Protein AF-A0A7S0BJG3-F1 (afdb_monomer_lite)

Sequence (148 aa):
MFFCDRRPMEFSPECRAMAFASSLQCLQRGEPKGISVEPTLPSAVKMSTKGFGTPRQLFKYTGELSPGVVSPERSVPSHVMRPSYADDGIPKEKQPQKPWQIEIKSEEDIEAMRISGRLAREVLDIAGRTAEAGASTDDIDAVVHDET

Radius of gyration: 23.9 Å; chains: 1; bounding box: 55×53×52 Å

InterPro domains:
  IPR036005 Creatinase/aminopeptidase-like [G3DSA:3.90.230.10] (59-148)
  IPR036005 Creatinase/aminopeptidase-like [SSF55920] (57-147)

Secondary structure (DSSP, 8-state):
------PPP---TTGGGS--------------------------------STTS--TT---SSS----PPPPPPPPPTTSPPPTTTTTS---S-----TT-PPPPPHHHHHHHHHHHHHHHHHHHHHHHH--TT--HHHHHHHHHHT-

pLDDT: mean 70.33, std 25.07, range [29.31, 97.06]

Structure (mmCIF, N/CA/C/O backbone):
data_AF-A0A7S0BJG3-F1
#
_entry.id   AF-A0A7S0BJG3-F1
#
loop_
_atom_site.group_PDB
_atom_site.id
_atom_site.type_symbol
_atom_site.label_atom_id
_atom_site.label_alt_id
_atom_site.label_comp_id
_atom_site.label_asym_id
_atom_site.label_entity_id
_atom_site.label_seq_id
_atom_site.pdbx_PDB_ins_code
_atom_site.Cartn_x
_atom_site.Cartn_y
_atom_site.Cartn_z
_atom_site.occupancy
_atom_site.B_iso_or_equiv
_atom_site.auth_seq_id
_atom_site.auth_comp_id
_atom_site.auth_asym_id
_atom_site.auth_atom_id
_atom_site.pdbx_PDB_model_num
ATOM 1 N N . MET A 1 1 ? 15.688 -8.949 25.274 1.00 34.81 1 MET A N 1
ATOM 2 C CA . MET A 1 1 ? 15.834 -10.399 25.040 1.00 34.81 1 MET A CA 1
ATOM 3 C C . MET A 1 1 ? 14.844 -10.748 23.943 1.00 34.81 1 MET A C 1
ATOM 5 O O . MET A 1 1 ? 13.646 -10.699 24.179 1.00 34.81 1 MET A O 1
ATOM 9 N N . PHE A 1 2 ? 15.344 -10.894 22.717 1.00 34.00 2 PHE A N 1
ATOM 10 C CA . PHE A 1 2 ? 14.560 -11.296 21.552 1.00 34.00 2 PHE A CA 1
ATOM 11 C C . PHE A 1 2 ? 14.010 -12.701 21.802 1.00 34.00 2 PHE A C 1
ATOM 13 O O . PHE A 1 2 ? 14.799 -13.601 22.079 1.00 34.00 2 PHE A O 1
ATOM 20 N N . PHE A 1 3 ? 12.699 -12.901 21.687 1.00 35.50 3 PHE A N 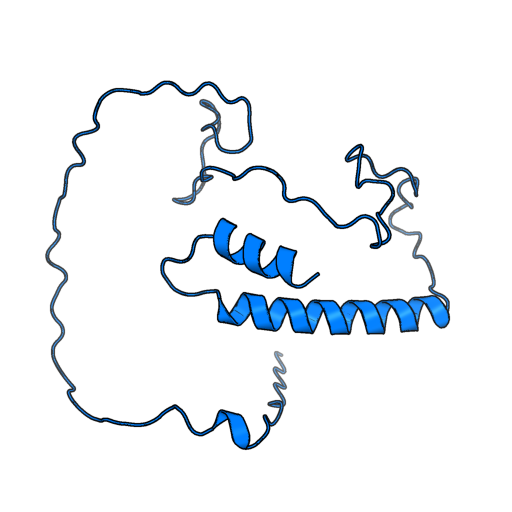1
ATOM 21 C CA . PHE A 1 3 ? 12.146 -14.241 21.520 1.00 35.50 3 PHE A CA 1
ATOM 22 C C . PHE A 1 3 ? 11.398 -14.280 20.193 1.00 35.50 3 PHE A C 1
ATOM 24 O O . PHE A 1 3 ? 10.275 -13.804 20.051 1.00 35.50 3 PHE A O 1
ATOM 31 N N . CYS A 1 4 ? 12.132 -14.751 19.190 1.00 35.56 4 CYS A N 1
ATOM 32 C CA . CYS A 1 4 ? 11.682 -15.007 17.839 1.00 35.56 4 CYS A CA 1
ATOM 33 C C . CYS A 1 4 ? 11.093 -16.421 17.834 1.00 35.56 4 CYS A C 1
ATOM 35 O O . CYS A 1 4 ? 11.812 -17.374 17.553 1.00 35.56 4 CYS A O 1
ATOM 37 N N . ASP A 1 5 ? 9.818 -16.572 18.192 1.00 33.50 5 ASP A N 1
ATOM 38 C CA . ASP A 1 5 ? 9.128 -17.862 18.083 1.00 33.50 5 ASP A CA 1
ATOM 39 C C . ASP A 1 5 ? 8.365 -17.919 16.752 1.00 33.50 5 ASP A C 1
ATOM 41 O O . ASP A 1 5 ? 7.144 -17.768 16.660 1.00 33.50 5 ASP A O 1
ATOM 45 N N . ARG A 1 6 ? 9.137 -18.088 15.670 1.00 41.53 6 ARG A N 1
ATOM 46 C CA . ARG A 1 6 ? 8.631 -18.531 14.365 1.00 41.53 6 ARG A CA 1
ATOM 47 C C . ARG A 1 6 ? 8.162 -19.978 14.525 1.00 41.53 6 ARG A C 1
ATOM 49 O O . ARG A 1 6 ? 8.947 -20.904 14.342 1.00 41.53 6 ARG A O 1
ATOM 56 N N . ARG A 1 7 ? 6.877 -20.188 14.817 1.00 37.41 7 ARG A N 1
ATOM 57 C CA . ARG A 1 7 ? 6.241 -21.474 14.505 1.00 37.41 7 ARG A CA 1
ATOM 58 C C . ARG A 1 7 ? 6.042 -21.550 12.985 1.00 37.41 7 ARG A C 1
ATOM 60 O O . ARG A 1 7 ? 5.350 -20.686 12.444 1.00 37.41 7 ARG A O 1
ATOM 67 N N . PRO A 1 8 ? 6.672 -22.504 12.280 1.00 42.50 8 PRO A N 1
ATOM 68 C CA . PRO A 1 8 ? 6.468 -22.666 10.848 1.00 42.50 8 PRO A CA 1
ATOM 69 C C . PRO A 1 8 ? 5.039 -23.165 10.594 1.00 42.50 8 PRO A C 1
ATOM 71 O O . PRO A 1 8 ? 4.609 -24.147 11.193 1.00 42.50 8 PRO A O 1
ATOM 74 N N . MET A 1 9 ? 4.302 -22.469 9.725 1.00 35.72 9 MET A N 1
ATOM 75 C CA . MET A 1 9 ? 3.055 -22.981 9.155 1.00 35.72 9 MET A CA 1
ATOM 76 C C . MET A 1 9 ? 3.397 -24.177 8.264 1.00 35.72 9 MET A C 1
ATOM 78 O O . MET A 1 9 ? 4.161 -24.041 7.308 1.00 35.72 9 MET A O 1
ATOM 82 N N . GLU A 1 10 ? 2.865 -25.347 8.606 1.00 37.38 10 GLU A N 1
ATOM 83 C CA . GLU A 1 10 ? 2.967 -26.540 7.774 1.00 37.38 10 GLU A CA 1
ATOM 84 C C . GLU A 1 10 ? 2.110 -26.359 6.516 1.00 37.38 10 GLU A C 1
ATOM 86 O O . GLU A 1 10 ? 0.890 -26.224 6.586 1.00 37.38 10 GLU A O 1
ATOM 91 N N . PHE A 1 11 ? 2.769 -26.324 5.359 1.00 38.81 11 PHE A N 1
ATOM 92 C CA . PHE A 1 11 ? 2.131 -26.285 4.047 1.00 38.81 11 PHE A CA 1
ATOM 93 C C . PHE A 1 11 ? 1.762 -27.705 3.591 1.00 38.81 11 PHE A C 1
ATOM 95 O O . PHE A 1 11 ? 2.511 -28.658 3.822 1.00 38.81 11 PHE A O 1
ATOM 102 N N . SER A 1 12 ? 0.600 -27.825 2.942 1.00 39.16 12 SER A N 1
ATOM 103 C CA . SER A 1 12 ? 0.017 -29.076 2.449 1.00 39.16 12 SER A CA 1
ATOM 104 C C . SER A 1 12 ? 0.937 -29.817 1.456 1.00 39.16 12 SER A C 1
ATOM 106 O O . SER A 1 12 ? 1.766 -29.203 0.776 1.00 39.16 12 SER A O 1
ATOM 108 N N . PRO A 1 13 ? 0.810 -31.154 1.348 1.00 46.56 13 PRO A N 1
ATOM 109 C CA . PRO A 1 13 ? 1.773 -32.010 0.648 1.00 46.56 13 PRO A CA 1
ATOM 110 C C . PRO A 1 13 ? 1.797 -31.870 -0.886 1.00 46.56 13 PRO A C 1
ATOM 112 O O . PRO A 1 13 ? 2.640 -32.494 -1.526 1.00 46.56 13 PRO A O 1
ATOM 115 N N . GLU A 1 14 ? 0.942 -31.040 -1.486 1.00 43.47 14 GLU A N 1
ATOM 116 C CA . GLU A 1 14 ? 0.836 -30.904 -2.947 1.00 43.47 14 GLU A CA 1
ATOM 117 C C . GLU A 1 14 ? 1.841 -29.895 -3.540 1.00 43.47 14 GLU A C 1
ATOM 119 O O . GLU A 1 14 ? 2.306 -30.078 -4.663 1.00 43.47 14 GLU A O 1
ATOM 124 N N . CYS A 1 15 ? 2.303 -28.896 -2.773 1.00 38.94 15 CYS A N 1
ATOM 125 C CA . CYS A 1 15 ? 3.305 -27.923 -3.249 1.00 38.94 15 CYS A CA 1
ATOM 126 C C . CYS A 1 15 ? 4.752 -28.451 -3.240 1.00 38.94 15 CYS A C 1
ATOM 128 O O . CYS A 1 15 ? 5.669 -27.772 -3.701 1.00 38.94 15 CYS A O 1
ATOM 130 N N . ARG A 1 16 ? 4.989 -29.660 -2.717 1.00 43.53 16 ARG A N 1
ATOM 131 C CA . ARG A 1 16 ? 6.336 -30.217 -2.497 1.00 43.53 16 ARG A CA 1
ATOM 132 C C . ARG A 1 16 ? 6.940 -30.909 -3.728 1.00 43.53 16 ARG A C 1
ATOM 134 O O . ARG A 1 16 ? 8.061 -31.399 -3.644 1.00 43.53 16 ARG A O 1
ATOM 141 N N . ALA A 1 17 ? 6.222 -3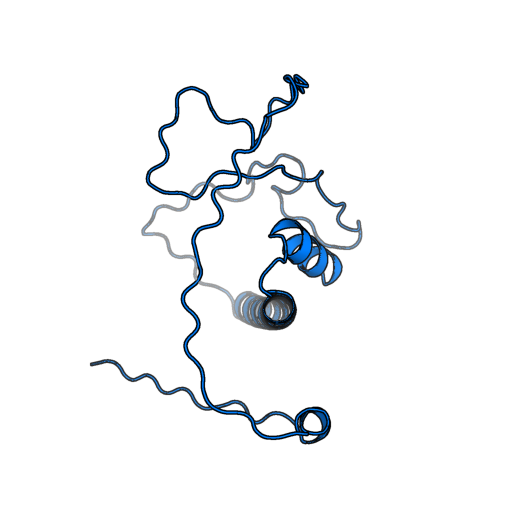0.960 -4.853 1.00 36.06 17 ALA A N 1
ATOM 142 C CA . ALA A 1 17 ? 6.559 -31.825 -5.986 1.00 36.06 17 ALA A CA 1
ATOM 143 C C . ALA A 1 17 ? 7.334 -31.165 -7.148 1.00 36.06 17 ALA A C 1
ATOM 145 O O . ALA A 1 17 ? 7.723 -31.881 -8.063 1.00 36.06 17 ALA A O 1
ATOM 146 N N . MET A 1 18 ? 7.607 -29.852 -7.143 1.00 37.75 18 MET A N 1
ATOM 147 C CA . MET A 1 18 ? 8.255 -29.183 -8.297 1.00 37.75 18 MET A CA 1
ATOM 148 C C . MET A 1 18 ? 9.626 -28.563 -8.008 1.00 37.75 18 MET A C 1
ATOM 150 O O . MET A 1 18 ? 10.133 -27.773 -8.798 1.00 37.75 18 MET A O 1
ATOM 154 N N . ALA A 1 19 ? 10.276 -28.954 -6.914 1.00 43.38 19 ALA A N 1
ATOM 155 C CA . ALA A 1 19 ? 11.658 -28.575 -6.655 1.00 43.38 19 ALA A CA 1
ATOM 156 C C . ALA A 1 19 ? 12.460 -29.817 -6.274 1.00 43.38 19 ALA A C 1
ATOM 158 O O . ALA A 1 19 ? 12.411 -30.219 -5.118 1.00 43.38 19 ALA A O 1
ATOM 159 N N . PHE A 1 20 ? 13.145 -30.434 -7.247 1.00 36.44 20 PHE A N 1
ATOM 160 C CA . PHE A 1 20 ? 14.512 -30.978 -7.134 1.00 36.44 20 PHE A CA 1
ATOM 161 C C . PHE A 1 20 ? 14.885 -31.853 -8.348 1.00 36.44 20 PHE A C 1
ATOM 163 O O . PHE A 1 20 ? 14.490 -33.010 -8.437 1.00 36.44 20 PHE A O 1
ATOM 170 N N . ALA A 1 21 ? 15.717 -31.312 -9.238 1.00 35.16 21 ALA A N 1
ATOM 171 C CA . ALA A 1 21 ? 16.772 -32.000 -9.997 1.00 35.16 21 ALA A CA 1
ATOM 172 C C . ALA A 1 21 ? 17.529 -30.900 -10.769 1.00 35.16 21 ALA A C 1
ATOM 174 O O . ALA A 1 21 ? 16.890 -30.045 -11.363 1.00 35.16 21 ALA A O 1
ATOM 175 N N . SER A 1 22 ? 18.852 -30.780 -10.806 1.00 38.59 22 SER A N 1
ATOM 176 C CA . SER A 1 22 ? 19.955 -31.644 -10.396 1.00 38.59 22 SER A CA 1
ATOM 177 C C . SER A 1 22 ? 21.166 -30.724 -10.142 1.00 38.59 22 SER A C 1
ATOM 179 O O . SER A 1 22 ? 21.491 -29.887 -10.974 1.00 38.59 22 SER A O 1
ATOM 181 N N . SER A 1 23 ? 21.758 -30.752 -8.951 1.00 40.19 23 SER A N 1
ATOM 182 C CA . SER A 1 23 ? 23.058 -31.399 -8.724 1.00 40.19 23 SER A CA 1
ATOM 183 C C . SER A 1 23 ? 24.244 -30.814 -9.514 1.00 40.19 23 SER A C 1
ATOM 185 O O . SER A 1 23 ? 24.438 -31.128 -10.681 1.00 40.19 23 SER A O 1
ATOM 187 N N . LEU A 1 24 ? 25.118 -30.151 -8.747 1.00 41.59 24 LEU A N 1
ATOM 188 C CA . LEU A 1 24 ? 26.581 -30.155 -8.870 1.00 41.59 24 LEU A CA 1
ATOM 189 C C . LEU A 1 24 ? 27.205 -29.409 -10.061 1.00 41.59 24 LEU A C 1
ATOM 191 O O . LEU A 1 24 ? 27.496 -30.000 -11.089 1.00 41.59 24 LEU A O 1
ATOM 195 N N . GLN A 1 25 ? 27.648 -28.175 -9.802 1.00 42.53 25 GLN A N 1
ATOM 196 C CA . GLN A 1 25 ? 29.080 -27.875 -9.916 1.00 42.53 25 GLN A CA 1
ATOM 197 C C . GLN A 1 25 ? 29.454 -26.722 -8.967 1.00 42.53 25 GLN A C 1
ATOM 199 O O . GLN A 1 25 ? 29.083 -25.567 -9.155 1.00 42.53 25 GLN A O 1
ATOM 204 N N . CYS A 1 26 ? 30.188 -27.066 -7.910 1.00 33.97 26 CYS A N 1
ATOM 205 C CA . CYS A 1 26 ? 30.970 -26.131 -7.108 1.00 33.97 26 CYS A CA 1
ATOM 206 C C . CYS A 1 26 ? 32.136 -25.544 -7.928 1.00 33.97 26 CYS A C 1
ATOM 208 O O . CYS A 1 26 ? 32.666 -26.215 -8.809 1.00 33.97 26 CYS A O 1
ATOM 210 N N . LEU A 1 27 ? 32.616 -24.375 -7.480 1.00 41.56 27 LEU A N 1
ATOM 211 C CA . LEU A 1 27 ? 33.897 -23.720 -7.798 1.00 41.56 27 LEU A CA 1
ATOM 212 C C . LEU A 1 27 ? 34.026 -23.031 -9.171 1.00 41.56 27 LEU A C 1
ATOM 214 O O . LEU A 1 27 ? 34.416 -23.646 -10.153 1.00 41.56 27 LEU A O 1
ATOM 218 N N . GLN A 1 28 ? 33.906 -21.699 -9.171 1.00 38.72 28 GLN A N 1
ATOM 219 C CA . GLN A 1 28 ? 35.042 -20.780 -9.366 1.00 38.72 28 GLN A CA 1
ATOM 220 C C . GLN A 1 28 ? 34.582 -19.331 -9.145 1.00 38.72 28 GLN A C 1
ATOM 222 O O . GLN A 1 28 ? 33.645 -18.849 -9.774 1.00 38.72 28 GLN A O 1
ATOM 227 N N . ARG A 1 29 ? 35.247 -18.632 -8.215 1.00 42.72 29 ARG A N 1
ATOM 228 C CA . ARG A 1 29 ? 35.134 -17.179 -8.055 1.00 42.72 29 ARG A CA 1
ATOM 229 C C . ARG A 1 29 ? 35.736 -16.535 -9.304 1.00 42.72 29 ARG A C 1
ATOM 231 O O . ARG A 1 29 ? 36.955 -16.514 -9.443 1.00 42.72 29 ARG A O 1
ATOM 238 N N . GLY A 1 30 ? 34.889 -16.055 -10.206 1.00 30.23 30 GLY A N 1
ATOM 239 C CA . GLY A 1 30 ? 35.278 -15.132 -11.265 1.00 30.23 30 GLY A CA 1
ATOM 240 C C . GLY A 1 30 ? 35.005 -13.709 -10.797 1.00 30.23 30 GLY A C 1
ATOM 241 O O . GLY A 1 30 ? 33.867 -13.377 -10.479 1.00 30.23 30 GLY A O 1
ATOM 242 N N . GLU A 1 31 ? 36.047 -12.888 -10.708 1.00 38.16 31 GLU A N 1
ATOM 243 C CA . GLU A 1 31 ? 35.920 -11.446 -10.491 1.00 38.16 31 GLU A CA 1
ATOM 244 C C . GLU A 1 31 ? 35.026 -10.826 -11.579 1.00 38.16 31 GLU A C 1
ATOM 246 O O . GLU A 1 31 ? 35.256 -11.095 -12.766 1.00 38.16 31 GLU A O 1
ATOM 251 N N . PRO A 1 32 ? 34.047 -9.964 -11.247 1.00 41.16 32 PRO A N 1
ATOM 252 C CA . PRO A 1 32 ? 33.413 -9.150 -12.266 1.00 41.16 32 PRO A CA 1
ATOM 253 C C . PRO A 1 32 ? 34.422 -8.088 -12.711 1.00 41.16 32 PRO A C 1
ATOM 255 O O . PRO A 1 32 ? 34.616 -7.063 -12.057 1.00 41.16 32 PRO A O 1
ATOM 258 N N . LYS A 1 33 ? 35.096 -8.350 -13.837 1.00 34.53 33 LYS A N 1
ATOM 259 C CA . LYS A 1 33 ? 35.823 -7.323 -14.584 1.00 34.53 33 LYS A CA 1
ATOM 260 C C . LYS A 1 33 ? 34.846 -6.190 -14.874 1.00 34.53 33 LYS A C 1
ATOM 262 O O . LYS A 1 33 ? 33.827 -6.406 -15.527 1.00 34.53 33 LYS A O 1
ATOM 267 N N . GLY A 1 34 ? 35.167 -5.006 -14.359 1.00 36.66 34 GLY A N 1
ATOM 268 C CA . GLY A 1 34 ? 34.429 -3.784 -14.624 1.00 36.66 34 GLY A CA 1
ATOM 269 C C . GLY A 1 34 ? 34.308 -3.568 -16.125 1.00 36.66 34 GLY A C 1
ATOM 270 O O . GLY A 1 34 ? 35.305 -3.392 -16.822 1.00 36.66 34 GLY A O 1
ATOM 271 N N . ILE A 1 35 ? 33.074 -3.601 -16.614 1.00 34.09 35 ILE A N 1
ATOM 272 C CA . ILE A 1 35 ? 32.737 -3.098 -17.935 1.00 34.09 35 ILE A CA 1
ATOM 273 C C . ILE A 1 35 ? 32.253 -1.674 -17.694 1.00 34.09 35 ILE A C 1
ATOM 275 O O . ILE A 1 35 ? 31.123 -1.442 -17.271 1.00 34.09 35 ILE A O 1
ATOM 279 N N . SER A 1 36 ? 33.145 -0.716 -17.920 1.00 34.06 36 SER A N 1
ATOM 280 C CA . SER A 1 36 ? 32.785 0.683 -18.101 1.00 34.06 36 SER A CA 1
ATOM 281 C C . SER A 1 36 ? 31.994 0.802 -19.402 1.00 34.06 36 SER A C 1
ATOM 283 O O . SER A 1 36 ? 32.576 0.938 -20.478 1.00 34.06 36 SER A O 1
ATOM 285 N N . VAL A 1 37 ? 30.669 0.699 -19.317 1.00 40.59 37 VAL A N 1
ATOM 286 C CA . VAL A 1 37 ? 29.787 1.157 -20.392 1.00 40.59 37 VAL A CA 1
ATOM 287 C C . VAL A 1 37 ? 29.476 2.615 -20.090 1.00 40.59 37 VAL A C 1
ATOM 289 O O . VAL A 1 37 ? 28.701 2.907 -19.184 1.00 40.59 37 VAL A O 1
ATOM 292 N N . GLU A 1 38 ? 30.113 3.540 -20.807 1.00 38.19 38 GLU A N 1
ATOM 293 C CA . GLU A 1 38 ? 29.608 4.909 -20.857 1.00 38.19 38 GLU A CA 1
ATOM 294 C C . GLU A 1 38 ? 28.287 4.900 -21.641 1.00 38.19 38 GLU A C 1
ATOM 296 O O . GLU A 1 38 ? 28.285 4.517 -22.817 1.00 38.19 38 GLU A O 1
ATOM 301 N N . PRO A 1 39 ? 27.152 5.306 -21.045 1.00 43.06 39 PRO A N 1
ATOM 302 C CA . PRO A 1 39 ? 25.945 5.523 -21.811 1.00 43.06 39 PRO A CA 1
ATOM 303 C C . PRO A 1 39 ? 26.104 6.854 -22.544 1.00 43.06 39 PRO A C 1
ATOM 305 O O . PRO A 1 39 ? 25.979 7.932 -21.963 1.00 43.06 39 PRO A O 1
ATOM 308 N N . THR A 1 40 ? 26.377 6.782 -23.844 1.00 36.09 40 THR A N 1
ATOM 309 C CA . THR A 1 40 ? 26.152 7.911 -24.745 1.00 36.09 40 THR A CA 1
ATOM 310 C C . THR A 1 40 ? 24.656 8.216 -24.727 1.00 36.09 40 THR A C 1
ATOM 312 O O . THR A 1 40 ? 23.843 7.460 -25.248 1.00 36.09 40 THR A O 1
ATOM 315 N N . LEU A 1 41 ? 24.278 9.299 -24.047 1.00 41.72 41 LEU A N 1
ATOM 316 C CA . LEU A 1 41 ? 22.897 9.766 -23.963 1.00 41.72 41 LEU A CA 1
ATOM 317 C C . LEU A 1 41 ? 22.472 10.347 -25.324 1.00 41.72 41 LEU A C 1
ATOM 319 O O . LEU A 1 41 ? 23.022 11.377 -25.725 1.00 41.72 41 LEU A O 1
ATOM 323 N N . PRO A 1 42 ? 21.490 9.770 -26.043 1.00 38.31 42 PRO A N 1
ATOM 324 C CA . PRO A 1 42 ? 20.834 10.493 -27.119 1.00 38.31 42 PRO A CA 1
ATOM 325 C C . PRO A 1 42 ? 19.981 11.634 -26.542 1.00 38.31 42 PRO A C 1
ATOM 327 O O . PRO A 1 42 ? 19.298 11.493 -25.526 1.00 38.31 42 PRO A O 1
ATOM 330 N N . SER A 1 43 ? 20.062 12.782 -27.215 1.00 35.06 43 SER A N 1
ATOM 331 C CA . SER A 1 43 ? 19.415 14.056 -26.901 1.00 35.06 43 SER A CA 1
ATOM 332 C C . SER A 1 43 ? 17.982 13.953 -26.374 1.00 35.06 43 SER A C 1
ATOM 334 O O . SER A 1 43 ? 17.067 13.523 -27.068 1.00 35.06 43 SER A O 1
ATOM 336 N N . ALA A 1 44 ? 17.818 14.482 -25.161 1.00 42.62 44 ALA A N 1
ATOM 337 C CA . ALA A 1 44 ? 16.668 15.202 -24.617 1.00 42.62 44 ALA A CA 1
ATOM 338 C C . ALA A 1 44 ? 15.353 15.152 -25.425 1.00 42.62 44 ALA A C 1
ATOM 340 O O . ALA A 1 44 ? 14.984 16.115 -26.103 1.00 42.62 44 ALA A O 1
ATOM 341 N N . VAL A 1 45 ? 14.565 14.096 -25.226 1.00 33.50 45 VAL A N 1
ATOM 342 C CA . VAL A 1 45 ? 13.115 14.160 -25.443 1.00 33.50 45 VAL A CA 1
ATOM 343 C C . VAL A 1 45 ? 12.496 14.800 -24.197 1.00 33.50 45 VAL A C 1
ATOM 345 O O . VAL A 1 45 ? 12.380 14.181 -23.142 1.00 33.50 45 VAL A O 1
ATOM 348 N N . LYS A 1 46 ? 12.153 16.090 -24.288 1.00 29.31 46 LYS A N 1
ATOM 349 C CA . LYS A 1 46 ? 11.499 16.845 -23.208 1.00 29.31 46 LYS A CA 1
ATOM 350 C C . LYS A 1 46 ? 10.026 16.447 -23.110 1.00 29.31 46 LYS A C 1
ATOM 352 O O . LYS A 1 46 ? 9.193 17.040 -23.788 1.00 29.31 46 LYS A O 1
ATOM 357 N N . MET A 1 47 ? 9.693 15.493 -22.245 1.00 34.12 47 MET A N 1
ATOM 358 C CA . MET A 1 47 ? 8.308 15.279 -21.817 1.00 34.12 47 MET A CA 1
ATOM 359 C C . MET A 1 47 ? 8.024 16.150 -20.592 1.00 34.12 47 MET A C 1
ATOM 361 O O . MET A 1 47 ? 8.634 16.000 -19.535 1.00 34.12 47 MET A O 1
ATOM 365 N N . SER A 1 48 ? 7.138 17.131 -20.766 1.00 36.72 48 SER A N 1
ATOM 366 C CA . SER A 1 48 ? 6.648 17.987 -19.689 1.00 36.72 48 SER A CA 1
ATOM 367 C C . SER A 1 48 ? 5.419 17.331 -19.067 1.00 36.72 48 SER A C 1
ATOM 369 O O . SER A 1 48 ? 4.297 17.547 -19.509 1.00 36.72 48 SER A O 1
ATOM 371 N N . THR A 1 49 ? 5.633 16.514 -18.043 1.00 36.50 49 THR A N 1
ATOM 372 C CA . THR A 1 49 ? 4.566 15.975 -17.194 1.00 36.50 49 THR A CA 1
ATOM 373 C C . THR A 1 49 ? 4.801 16.491 -15.782 1.00 36.50 49 THR A C 1
ATOM 375 O O . THR A 1 49 ? 5.748 16.091 -15.113 1.00 36.50 49 THR A O 1
ATOM 378 N N . LYS A 1 50 ? 3.976 17.439 -15.322 1.00 41.25 50 LYS A N 1
ATOM 379 C CA . LYS A 1 50 ? 3.958 17.860 -13.913 1.00 41.25 50 LYS A CA 1
ATOM 380 C C . LYS A 1 50 ? 3.364 16.710 -13.093 1.00 41.25 50 LYS A C 1
ATOM 382 O O . LYS A 1 50 ? 2.154 16.650 -12.925 1.00 41.25 50 LYS A O 1
ATOM 387 N N . GLY A 1 51 ? 4.206 15.795 -12.626 1.00 47.62 51 GLY A N 1
ATOM 388 C CA . GLY A 1 51 ? 3.796 14.629 -11.845 1.00 47.62 51 GLY A CA 1
ATOM 389 C C . GLY A 1 51 ? 4.920 14.112 -10.947 1.00 47.62 51 GLY A C 1
ATOM 390 O O . GLY A 1 51 ? 6.089 14.477 -11.118 1.00 47.62 51 GLY A O 1
ATOM 391 N N . PHE A 1 52 ? 4.557 13.284 -9.964 1.00 43.31 52 PHE A N 1
ATOM 392 C CA . PHE A 1 52 ? 5.510 12.477 -9.196 1.00 43.31 52 PHE A CA 1
ATOM 393 C C . PHE A 1 52 ? 6.397 11.690 -10.180 1.00 43.31 52 PHE A C 1
ATOM 395 O O . PHE A 1 52 ? 5.877 11.036 -11.075 1.00 43.31 52 PHE A O 1
ATOM 402 N N . GLY A 1 53 ? 7.724 11.822 -10.070 1.00 52.97 53 GLY A N 1
ATOM 403 C CA . GLY A 1 53 ? 8.685 11.196 -10.994 1.00 52.97 53 GLY A CA 1
ATOM 404 C C . GLY A 1 53 ? 9.547 12.172 -11.802 1.00 52.97 53 GLY A C 1
ATOM 405 O O . GLY A 1 53 ? 10.616 11.794 -12.271 1.00 52.97 53 GLY A O 1
ATOM 406 N N . THR A 1 54 ? 9.184 13.459 -11.910 1.00 54.09 54 THR A N 1
ATOM 407 C CA . THR A 1 54 ? 10.158 14.446 -12.415 1.00 54.09 54 THR A CA 1
ATOM 408 C C . THR A 1 54 ? 11.217 14.697 -11.344 1.00 54.09 54 THR A C 1
ATOM 410 O O . THR A 1 54 ? 10.822 14.987 -10.206 1.00 54.09 54 THR A O 1
ATOM 413 N N . PRO A 1 55 ? 12.529 14.660 -11.658 1.00 55.44 55 PRO A N 1
ATOM 414 C CA . PRO A 1 55 ? 13.541 15.105 -10.715 1.00 55.44 55 PRO A CA 1
ATOM 415 C C . PRO A 1 55 ? 13.204 16.549 -10.358 1.00 55.44 55 PRO A C 1
ATOM 417 O O . PRO A 1 55 ? 13.285 17.453 -11.196 1.00 55.44 55 PRO A O 1
ATOM 420 N N . ARG A 1 56 ? 12.754 16.778 -9.117 1.00 58.97 56 ARG A N 1
ATOM 421 C CA . ARG A 1 56 ? 12.632 18.140 -8.611 1.00 58.97 56 ARG A CA 1
ATOM 422 C C . ARG A 1 56 ? 14.051 18.676 -8.647 1.00 58.97 56 ARG A C 1
ATOM 424 O O . ARG A 1 56 ? 14.876 18.241 -7.857 1.00 58.97 56 ARG A O 1
ATOM 431 N N . GLN A 1 57 ? 14.314 19.594 -9.574 1.00 61.41 57 GLN A N 1
ATOM 432 C CA . GLN A 1 57 ? 15.638 20.150 -9.894 1.00 61.41 57 GLN A CA 1
ATOM 433 C C . GLN A 1 57 ? 16.417 20.645 -8.654 1.00 61.41 57 GLN A C 1
ATOM 435 O O . GLN A 1 57 ? 17.618 20.865 -8.717 1.00 61.41 57 GLN A O 1
ATOM 440 N N . LEU A 1 58 ? 15.727 20.826 -7.523 1.00 70.81 58 LEU A N 1
ATOM 441 C CA . LEU A 1 58 ? 16.225 21.377 -6.267 1.00 70.81 58 LEU A CA 1
ATOM 442 C C . LEU A 1 58 ? 16.296 20.373 -5.102 1.00 70.81 58 LEU A C 1
ATOM 444 O O . LEU A 1 58 ? 16.740 20.757 -4.022 1.00 70.81 58 LEU A O 1
ATOM 448 N N . PHE A 1 59 ? 15.845 19.124 -5.256 1.00 82.56 59 PHE A N 1
ATOM 449 C CA . PHE A 1 59 ? 15.871 18.159 -4.153 1.00 82.56 59 PHE A CA 1
ATOM 450 C C . PHE A 1 59 ? 17.108 17.260 -4.238 1.00 82.56 59 PHE A C 1
ATOM 452 O O . PHE A 1 59 ? 17.271 16.498 -5.188 1.00 82.56 59 PHE A O 1
ATOM 459 N N . LYS A 1 60 ? 17.981 17.341 -3.228 1.00 86.94 60 LYS A N 1
ATOM 460 C CA . LYS A 1 60 ? 19.149 16.464 -3.102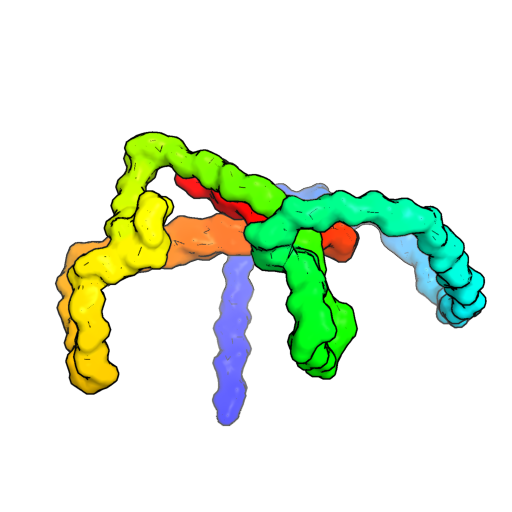 1.00 86.94 60 LYS A CA 1
ATOM 461 C C . LYS A 1 60 ? 18.741 15.164 -2.407 1.00 86.94 60 LYS A C 1
ATOM 463 O O . LYS A 1 60 ? 18.404 15.182 -1.226 1.00 86.94 60 LYS A O 1
ATOM 468 N N . TYR A 1 61 ? 18.812 14.049 -3.127 1.00 87.69 61 TYR A N 1
ATOM 469 C CA . TYR A 1 61 ? 18.587 12.720 -2.557 1.00 87.69 61 TYR A CA 1
ATOM 470 C C . TYR A 1 61 ? 19.728 12.313 -1.614 1.00 87.69 61 TYR A C 1
ATOM 472 O O . TYR A 1 61 ? 20.880 12.717 -1.790 1.00 87.69 61 TYR A O 1
ATOM 480 N N . THR A 1 62 ? 19.393 11.531 -0.587 1.00 92.00 62 THR A N 1
ATOM 481 C CA . THR A 1 62 ? 20.341 11.045 0.429 1.00 92.00 62 THR A CA 1
ATOM 482 C C . THR A 1 62 ? 21.062 9.760 0.022 1.00 92.00 62 THR A C 1
ATOM 484 O O . THR A 1 62 ? 22.082 9.438 0.625 1.00 92.00 62 THR A O 1
ATOM 487 N N . GLY A 1 63 ? 20.565 9.041 -0.989 1.00 90.44 63 GLY A N 1
ATOM 488 C CA . GLY A 1 63 ? 21.133 7.785 -1.481 1.00 90.44 63 GLY A CA 1
ATOM 489 C C . GLY A 1 63 ? 20.976 7.620 -2.993 1.00 90.44 63 GLY A C 1
ATOM 490 O O . GLY A 1 63 ? 20.626 8.568 -3.692 1.00 90.44 63 GLY A O 1
ATOM 491 N N . GLU A 1 64 ? 21.233 6.406 -3.480 1.00 91.94 64 GLU A N 1
ATOM 492 C CA . GLU A 1 64 ? 21.199 6.055 -4.912 1.00 91.94 64 GLU A CA 1
ATOM 493 C C . GLU A 1 64 ? 19.775 5.890 -5.466 1.00 91.94 64 GLU A C 1
ATOM 495 O O . GLU A 1 64 ? 19.561 5.947 -6.676 1.00 91.94 64 GLU A O 1
ATOM 500 N N . LEU A 1 65 ? 18.787 5.707 -4.586 1.00 90.62 65 LEU A N 1
ATOM 501 C CA . LEU A 1 65 ? 17.394 5.553 -4.983 1.00 90.62 65 LEU A CA 1
ATOM 502 C C . LEU A 1 65 ? 16.830 6.890 -5.484 1.00 90.62 65 LEU A C 1
ATOM 504 O O . LEU A 1 65 ? 16.825 7.893 -4.766 1.00 90.62 65 LEU A O 1
ATOM 508 N N . SER A 1 66 ? 16.297 6.875 -6.702 1.00 88.69 66 SER A N 1
ATOM 509 C CA . SER A 1 66 ? 15.584 7.995 -7.318 1.00 88.69 66 SER A CA 1
ATOM 510 C C . SER A 1 66 ? 14.201 7.533 -7.795 1.00 88.69 66 SER A C 1
ATOM 512 O O . SER A 1 66 ? 14.007 6.339 -8.030 1.00 88.69 66 SER A O 1
ATOM 514 N N . PRO A 1 67 ? 13.203 8.434 -7.870 1.00 89.62 67 PRO A N 1
ATOM 515 C CA . PRO A 1 67 ? 11.859 8.059 -8.292 1.00 89.62 67 PRO A CA 1
ATOM 516 C C . PRO A 1 67 ? 11.850 7.632 -9.764 1.00 89.62 67 PRO A C 1
ATOM 518 O O . PRO A 1 67 ? 12.455 8.293 -10.609 1.00 89.62 67 PRO A O 1
ATOM 521 N N . GLY A 1 68 ? 11.139 6.544 -10.057 1.00 88.31 68 GLY A N 1
ATOM 522 C CA . GLY A 1 68 ? 10.908 6.065 -11.417 1.00 88.31 68 GLY A CA 1
ATOM 523 C C . GLY A 1 68 ? 9.780 6.807 -12.139 1.00 88.31 68 GLY A C 1
ATOM 524 O O . GLY A 1 68 ? 9.179 7.750 -11.616 1.00 88.31 68 GLY A O 1
ATOM 525 N N . VAL A 1 69 ? 9.486 6.352 -13.357 1.00 89.94 69 VAL A N 1
ATOM 526 C CA . VAL A 1 69 ? 8.295 6.764 -14.111 1.00 89.94 69 VAL A CA 1
ATOM 527 C C . VAL A 1 69 ? 7.083 6.030 -13.536 1.00 89.94 69 VAL A C 1
ATOM 529 O O . VAL A 1 69 ? 7.150 4.824 -13.330 1.00 89.94 69 VAL A O 1
ATOM 532 N N . VAL A 1 70 ? 5.998 6.760 -13.273 1.00 90.56 70 VAL A N 1
ATOM 533 C CA . VAL A 1 70 ? 4.764 6.225 -12.677 1.00 90.56 70 VAL A CA 1
ATOM 534 C C . VAL A 1 70 ? 3.722 5.995 -13.774 1.00 90.56 70 VAL A C 1
ATOM 536 O O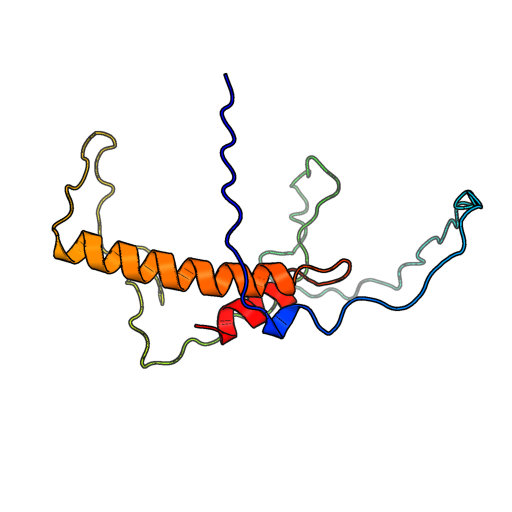 . VAL A 1 70 ? 3.564 6.848 -14.655 1.00 90.56 70 VAL A O 1
ATOM 539 N N . SER A 1 71 ? 3.036 4.852 -13.732 1.00 91.44 71 SER A N 1
ATOM 540 C CA . SER A 1 71 ? 1.936 4.529 -14.644 1.00 91.44 71 SER A CA 1
ATOM 541 C C . SER A 1 71 ? 0.651 5.319 -14.310 1.00 91.44 71 SER A C 1
ATOM 543 O O . SER A 1 71 ? 0.567 5.972 -13.266 1.00 91.44 71 SER A O 1
ATOM 545 N N . PRO A 1 72 ? -0.350 5.352 -15.210 1.00 92.75 72 PRO A N 1
ATOM 546 C CA . PRO A 1 72 ? -1.658 5.934 -14.907 1.00 92.75 72 PRO A CA 1
ATOM 547 C C . PRO A 1 72 ? -2.411 5.155 -13.820 1.00 92.75 72 PRO A C 1
ATOM 549 O O . PRO A 1 72 ? -2.246 3.947 -13.688 1.00 92.75 72 PRO A O 1
ATOM 552 N N . GLU A 1 73 ? -3.303 5.835 -13.099 1.00 90.50 73 GLU A N 1
ATOM 553 C CA . GLU A 1 73 ? -4.150 5.209 -12.077 1.00 90.50 73 GLU A CA 1
ATOM 554 C C . GLU A 1 73 ? -5.042 4.097 -12.660 1.00 90.50 73 GLU A C 1
ATOM 556 O O . GLU A 1 73 ? -5.645 4.249 -13.729 1.00 90.50 73 GLU A O 1
ATOM 561 N N . ARG A 1 74 ? -5.151 2.978 -11.934 1.00 91.12 74 ARG A N 1
ATOM 562 C CA . ARG A 1 74 ? -5.975 1.821 -12.308 1.00 91.12 74 ARG A CA 1
ATOM 563 C C . ARG A 1 74 ? -7.404 1.982 -11.796 1.00 91.12 74 ARG A C 1
ATOM 565 O O . ARG A 1 74 ? -7.641 2.450 -10.685 1.00 91.12 74 ARG A O 1
ATOM 572 N N . SER A 1 75 ? -8.382 1.579 -12.607 1.00 91.62 75 SER A N 1
ATOM 573 C CA . SER A 1 75 ? -9.797 1.684 -12.241 1.00 91.62 75 SER A CA 1
ATOM 574 C C . SER A 1 75 ? -10.202 0.607 -11.237 1.00 91.62 75 SER A C 1
ATOM 576 O O . SER A 1 75 ? -9.894 -0.567 -11.437 1.00 91.62 75 SER A O 1
ATOM 578 N N . VAL A 1 76 ? -10.964 0.996 -10.214 1.00 90.31 76 VAL A N 1
ATOM 579 C CA . VAL A 1 76 ? -11.601 0.071 -9.266 1.00 90.31 76 VAL A CA 1
ATOM 580 C C . VAL A 1 76 ? -13.046 -0.204 -9.716 1.00 90.31 76 VAL A C 1
ATOM 582 O O . VAL A 1 76 ? -13.755 0.746 -10.069 1.00 90.31 76 VAL A O 1
ATOM 585 N N . PRO A 1 77 ? -13.518 -1.465 -9.710 1.00 90.69 77 PRO A N 1
ATOM 586 C CA . PRO A 1 77 ? -14.903 -1.806 -10.027 1.00 90.69 77 PRO A CA 1
ATOM 587 C C . PRO A 1 77 ? -15.935 -1.099 -9.131 1.00 90.69 77 PRO A C 1
ATOM 589 O O . PRO A 1 77 ? -15.731 -0.913 -7.935 1.00 90.69 77 PRO A O 1
ATOM 592 N N . SER A 1 78 ? -17.106 -0.773 -9.687 1.00 89.38 78 SER A N 1
ATOM 593 C CA . SER A 1 78 ? -18.160 -0.020 -8.980 1.00 89.38 78 SER A CA 1
ATOM 594 C C . SER A 1 78 ? -18.878 -0.789 -7.865 1.00 89.38 78 SER A C 1
ATOM 596 O O . SER A 1 78 ? -19.596 -0.179 -7.077 1.00 89.38 78 SER A O 1
ATOM 598 N N . HIS A 1 79 ? -18.721 -2.113 -7.803 1.00 91.94 79 HIS A N 1
ATOM 599 C CA . HIS A 1 79 ? -19.363 -2.950 -6.787 1.00 91.94 79 HIS A CA 1
ATOM 600 C C . HIS A 1 79 ? -18.610 -2.952 -5.445 1.00 91.94 79 HIS A C 1
ATOM 602 O O . HIS A 1 79 ? -19.179 -3.355 -4.432 1.00 91.94 79 HIS A O 1
ATOM 608 N N . VAL A 1 80 ? -17.350 -2.506 -5.427 1.00 89.88 80 VAL A N 1
ATOM 609 C CA . VAL A 1 80 ? -16.536 -2.407 -4.212 1.00 89.88 80 VAL A CA 1
ATOM 610 C C . VAL A 1 80 ? -16.898 -1.120 -3.473 1.00 89.88 80 VAL A C 1
ATOM 612 O O . VAL A 1 80 ? -16.974 -0.045 -4.070 1.00 89.88 80 VAL A O 1
ATOM 615 N N . MET A 1 81 ? -17.122 -1.209 -2.159 1.00 90.31 81 MET A N 1
ATOM 616 C CA . MET A 1 81 ? -17.390 -0.025 -1.340 1.00 90.31 81 MET A CA 1
ATOM 617 C C . MET A 1 81 ? -16.156 0.879 -1.297 1.00 90.31 81 MET A C 1
ATOM 619 O O . MET A 1 81 ? -15.078 0.454 -0.885 1.00 90.31 81 MET A O 1
ATOM 623 N N . ARG A 1 82 ? -16.321 2.138 -1.712 1.00 90.38 82 ARG A N 1
ATOM 624 C CA . ARG A 1 82 ? -15.223 3.106 -1.815 1.00 90.38 82 ARG A CA 1
ATOM 625 C C . ARG A 1 82 ? -15.165 3.978 -0.556 1.00 90.38 82 ARG A C 1
ATOM 627 O O . ARG A 1 82 ? -16.209 4.445 -0.100 1.00 90.38 82 ARG A O 1
ATOM 634 N N . PRO A 1 83 ? -13.973 4.221 0.012 1.00 90.00 83 PRO A N 1
ATOM 635 C CA . PRO A 1 83 ? -13.829 5.115 1.154 1.00 90.00 83 PRO A CA 1
ATOM 636 C C . PRO A 1 83 ? -14.083 6.577 0.758 1.00 90.00 83 PRO A C 1
ATOM 638 O O . PRO A 1 83 ? -13.931 6.955 -0.403 1.00 90.00 83 PRO A O 1
ATOM 641 N N . SER A 1 84 ? -14.391 7.434 1.737 1.00 89.31 84 SER A N 1
ATOM 642 C CA . SER A 1 84 ? -14.713 8.856 1.503 1.00 89.31 84 SER A CA 1
ATOM 643 C C . SER A 1 84 ? -13.625 9.676 0.793 1.00 89.31 84 SER A C 1
ATOM 645 O O . SER A 1 84 ? -13.927 10.728 0.232 1.00 89.31 84 SER A O 1
ATOM 647 N N . TYR A 1 85 ? -12.376 9.204 0.804 1.00 89.88 85 TYR A N 1
ATOM 648 C CA . TYR A 1 85 ? -11.231 9.829 0.138 1.00 89.88 85 TYR A CA 1
ATOM 649 C C . TYR A 1 85 ? -10.955 9.304 -1.282 1.00 89.88 85 TYR A C 1
ATOM 651 O O . TYR A 1 85 ? -10.013 9.780 -1.906 1.00 89.88 85 TYR A O 1
ATOM 659 N N . ALA A 1 86 ? -11.724 8.340 -1.799 1.00 89.44 86 ALA A N 1
ATOM 660 C CA . ALA A 1 86 ? -11.420 7.681 -3.073 1.00 89.44 86 ALA A CA 1
ATOM 661 C C . ALA A 1 86 ? -11.498 8.607 -4.301 1.00 89.44 86 ALA A C 1
ATOM 663 O O . ALA A 1 86 ? -10.752 8.397 -5.250 1.00 89.44 86 ALA A O 1
ATOM 664 N N . ASP A 1 87 ? -12.391 9.602 -4.291 1.00 85.56 87 ASP A N 1
ATOM 665 C CA . ASP A 1 87 ? -12.593 10.504 -5.435 1.00 85.56 87 ASP A CA 1
ATOM 666 C C . ASP A 1 87 ? -11.838 11.833 -5.277 1.00 85.56 87 ASP A C 1
ATOM 668 O O . ASP A 1 87 ? -11.207 12.311 -6.213 1.00 85.56 87 ASP A O 1
ATOM 672 N N . ASP A 1 88 ? -11.871 12.424 -4.078 1.00 85.56 88 ASP A N 1
ATOM 673 C CA . ASP A 1 88 ? -11.303 13.758 -3.835 1.00 85.56 88 ASP A CA 1
ATOM 674 C C . ASP A 1 88 ? -9.890 13.722 -3.226 1.00 85.56 88 ASP A C 1
ATOM 676 O O . ASP A 1 88 ? -9.256 14.766 -3.076 1.00 85.56 88 ASP A O 1
ATOM 680 N N . GLY A 1 89 ? -9.412 12.554 -2.775 1.00 85.25 89 GLY A N 1
ATOM 681 C CA . GLY A 1 89 ? -8.154 12.413 -2.025 1.00 85.25 89 GLY A CA 1
ATOM 682 C C . GLY A 1 89 ? -8.170 13.051 -0.627 1.00 85.25 89 GLY A C 1
ATOM 683 O O . GLY A 1 89 ? -7.167 13.024 0.086 1.00 85.25 89 GLY A O 1
ATOM 684 N N . ILE A 1 90 ? -9.301 13.631 -0.214 1.00 84.12 90 ILE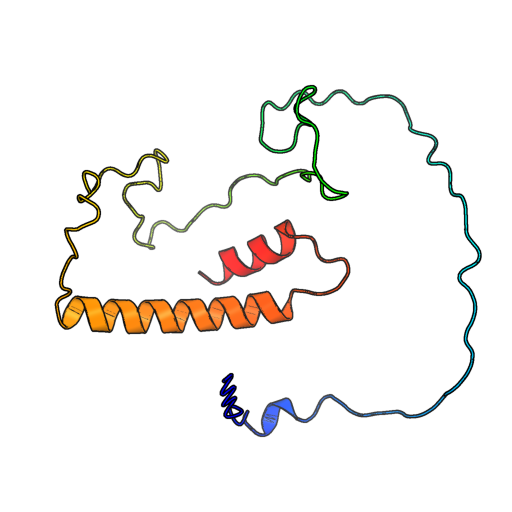 A N 1
ATOM 685 C CA . ILE A 1 90 ? -9.463 14.321 1.067 1.00 84.12 90 ILE A CA 1
ATOM 686 C C . ILE A 1 90 ? -10.285 13.429 2.008 1.00 84.12 90 ILE A C 1
ATOM 688 O O . ILE A 1 90 ? -11.449 13.155 1.713 1.00 84.12 90 ILE A O 1
ATOM 692 N N . PRO A 1 91 ? -9.738 12.993 3.158 1.00 83.06 91 PRO A N 1
ATOM 693 C CA . PRO A 1 91 ? -10.496 12.224 4.140 1.00 83.06 91 PRO A CA 1
ATOM 694 C C . PRO A 1 91 ? -11.538 13.120 4.823 1.00 83.06 91 PRO A C 1
ATOM 696 O O . PRO A 1 91 ? -11.193 14.045 5.558 1.00 83.06 91 PRO A O 1
ATOM 699 N N . LYS A 1 92 ? -12.825 12.847 4.579 1.00 80.12 92 LYS A N 1
ATOM 700 C CA . LYS A 1 92 ? -13.942 13.664 5.093 1.00 80.12 92 LYS A CA 1
ATOM 701 C C . LYS A 1 92 ? -14.472 13.193 6.450 1.00 80.12 92 LYS A C 1
ATOM 703 O O . LYS A 1 92 ? -15.096 13.970 7.164 1.00 80.12 92 LYS A O 1
ATOM 708 N N . GLU A 1 93 ? -14.247 11.930 6.811 1.00 68.69 93 GLU A N 1
ATOM 709 C CA . GLU A 1 93 ? -15.079 11.255 7.817 1.00 68.69 93 GLU A CA 1
ATOM 710 C C . GLU A 1 93 ? -14.684 11.436 9.285 1.00 68.69 93 GLU A C 1
ATOM 712 O O . GLU A 1 93 ? -15.503 11.135 10.149 1.00 68.69 93 GLU A O 1
ATOM 717 N N . LYS A 1 94 ? -13.512 11.981 9.632 1.00 63.28 94 LYS A N 1
ATOM 718 C CA . LYS A 1 94 ? -13.188 12.278 11.040 1.00 63.28 94 LYS A CA 1
ATOM 719 C C . LYS A 1 94 ? -12.321 13.529 11.155 1.00 63.28 94 LYS A C 1
ATOM 721 O O . LYS A 1 94 ? -11.260 13.617 10.545 1.00 63.28 94 LYS A O 1
ATOM 726 N N . GLN A 1 95 ? -12.733 14.472 12.008 1.00 62.97 95 GLN A N 1
ATOM 727 C CA . GLN A 1 95 ? -11.784 15.441 12.561 1.00 62.97 95 GLN A CA 1
ATOM 728 C C . GLN A 1 95 ? -10.683 14.660 13.292 1.00 62.97 95 GLN A C 1
ATOM 730 O O . GLN A 1 95 ? -11.015 13.662 13.949 1.00 62.97 95 GLN A O 1
ATOM 735 N N . PRO A 1 96 ? -9.406 15.076 13.190 1.00 66.00 96 PRO A N 1
ATOM 736 C CA . PRO A 1 96 ? -8.310 14.374 13.839 1.00 66.00 96 PRO A CA 1
ATOM 737 C C . PRO A 1 96 ? -8.632 14.242 15.325 1.00 66.00 96 PRO A C 1
ATOM 739 O O . PRO A 1 96 ? -8.729 15.236 16.049 1.00 66.00 96 PRO A O 1
ATOM 742 N N . GLN A 1 97 ? -8.867 13.002 15.760 1.00 70.94 97 GLN A N 1
ATOM 743 C CA . GLN A 1 97 ? -9.047 12.713 17.172 1.00 70.94 97 GLN A CA 1
ATOM 744 C C . GLN A 1 97 ? -7.774 13.160 17.880 1.00 70.94 97 GLN A C 1
ATOM 746 O O . GLN A 1 97 ? -6.663 12.998 17.362 1.00 70.94 97 GLN A O 1
ATOM 751 N N . LYS A 1 98 ? -7.926 13.775 19.051 1.00 81.75 98 LYS A N 1
ATOM 752 C CA . LYS A 1 98 ? -6.757 14.179 19.831 1.00 81.75 98 LYS A CA 1
ATOM 753 C C . LYS A 1 98 ? -5.930 12.923 20.141 1.00 81.75 98 LYS A C 1
ATOM 755 O O . LYS A 1 98 ? -6.523 11.866 20.345 1.00 81.75 98 LYS A O 1
ATOM 760 N N . PRO A 1 99 ? -4.592 13.005 20.223 1.00 80.31 99 PRO A N 1
ATOM 761 C CA . PRO A 1 99 ? -3.740 11.815 20.322 1.00 80.31 99 PRO A CA 1
ATOM 762 C C . PRO A 1 99 ? -4.010 10.936 21.557 1.00 80.31 99 PRO A C 1
ATOM 764 O O . PRO A 1 99 ? -3.623 9.776 21.577 1.00 80.31 99 PRO A O 1
ATOM 767 N N . TRP A 1 100 ? -4.687 11.464 22.580 1.00 85.38 100 TRP A N 1
ATOM 768 C CA . TRP A 1 100 ? -5.094 10.730 23.784 1.00 85.38 100 TRP A CA 1
ATOM 769 C C . TRP A 1 100 ? -6.511 10.136 23.724 1.00 85.38 100 TRP A C 1
ATOM 771 O O . TRP A 1 100 ? -6.948 9.511 24.687 1.00 85.38 100 TRP A O 1
ATOM 781 N N . GLN A 1 101 ? -7.254 10.344 22.638 1.00 85.56 101 GLN A N 1
ATOM 782 C CA . GLN A 1 101 ? -8.601 9.810 22.463 1.00 85.56 101 GLN A CA 1
ATOM 783 C C . GLN A 1 101 ? -8.534 8.531 21.624 1.00 85.56 101 GLN A C 1
ATOM 785 O O . GLN A 1 101 ? -8.426 8.579 20.401 1.00 85.56 101 GLN A O 1
ATOM 790 N N . ILE A 1 102 ? -8.576 7.383 22.303 1.00 86.06 102 ILE A N 1
ATOM 791 C CA . ILE A 1 102 ? -8.534 6.057 21.676 1.00 86.06 102 ILE A CA 1
ATOM 792 C C . ILE A 1 102 ? -9.970 5.559 21.493 1.00 86.06 102 ILE A C 1
ATOM 794 O O . ILE A 1 102 ? -10.730 5.462 22.454 1.00 86.06 102 ILE A O 1
ATOM 798 N N . GLU A 1 103 ? -10.341 5.255 20.252 1.00 86.38 103 GLU A N 1
ATOM 799 C CA . GLU A 1 103 ? -11.636 4.660 19.919 1.00 86.38 103 GLU A CA 1
ATOM 800 C C . GLU A 1 103 ? -11.668 3.193 20.369 1.00 86.38 103 GLU A C 1
ATOM 802 O O . GLU A 1 103 ? -10.848 2.384 19.934 1.00 86.38 103 GLU A O 1
ATOM 807 N N . ILE A 1 104 ? -12.624 2.849 21.233 1.00 91.50 104 ILE A N 1
ATOM 808 C CA . ILE A 1 104 ? -12.890 1.465 21.635 1.00 91.50 104 ILE A CA 1
ATOM 809 C C . ILE A 1 104 ? -13.826 0.854 20.589 1.00 91.50 104 ILE A C 1
ATOM 811 O O . ILE A 1 104 ? -14.893 1.402 20.322 1.00 91.50 104 ILE A O 1
ATOM 815 N N . LYS A 1 105 ? -13.406 -0.257 19.981 1.00 92.00 105 LYS A N 1
ATOM 816 C CA . LYS A 1 105 ? -14.141 -0.950 18.916 1.00 92.00 105 LYS A CA 1
ATOM 817 C C . LYS A 1 105 ? -15.228 -1.865 19.480 1.00 92.00 105 LYS A C 1
ATOM 819 O O . LYS A 1 105 ? -15.052 -2.437 20.556 1.00 92.00 105 LYS A O 1
ATOM 824 N N . SER A 1 106 ? -16.332 -1.999 18.748 1.00 96.00 106 SER A N 1
ATOM 825 C CA . SER A 1 106 ? -17.373 -2.991 19.040 1.00 96.00 106 SER A CA 1
ATOM 826 C C . SER A 1 106 ? -16.928 -4.402 18.622 1.00 96.00 106 SER A C 1
ATOM 828 O O . SER A 1 106 ? -15.953 -4.550 17.887 1.00 96.00 106 SER A O 1
ATOM 830 N N . GLU A 1 107 ? -17.625 -5.455 19.064 1.00 96.06 107 GLU A N 1
ATOM 831 C CA . GLU A 1 107 ? -17.287 -6.832 18.652 1.00 96.06 107 GLU A CA 1
ATOM 832 C C . GLU A 1 107 ? -17.434 -7.030 17.131 1.00 96.06 107 GLU A C 1
ATOM 834 O O . GLU A 1 107 ? -16.618 -7.710 16.513 1.00 96.06 107 GLU A O 1
ATOM 839 N N . GLU A 1 108 ? -18.421 -6.375 16.513 1.00 95.56 108 GLU A N 1
ATOM 840 C CA . GLU A 1 108 ? -18.636 -6.399 15.061 1.00 95.56 108 GLU A CA 1
ATOM 841 C C . GLU A 1 108 ? -17.462 -5.760 14.309 1.00 95.56 108 GLU A C 1
ATOM 843 O O . GLU A 1 108 ? -16.946 -6.342 13.353 1.00 95.56 108 GLU A O 1
ATOM 848 N N . ASP A 1 109 ? -16.980 -4.606 14.784 1.00 94.06 109 ASP A N 1
ATOM 849 C CA . ASP A 1 109 ? -15.802 -3.941 14.216 1.00 94.06 109 ASP A CA 1
ATOM 850 C C . ASP A 1 109 ? -14.557 -4.823 14.332 1.00 94.06 109 ASP A C 1
ATOM 852 O O . ASP A 1 109 ? -13.749 -4.899 13.406 1.00 94.06 109 ASP A O 1
ATOM 856 N N . ILE A 1 110 ? -14.387 -5.488 15.477 1.00 95.62 110 ILE A N 1
ATOM 857 C CA . ILE A 1 110 ? -13.246 -6.370 15.716 1.00 95.62 110 ILE A CA 1
ATOM 858 C C . ILE A 1 110 ? -13.282 -7.545 14.734 1.00 95.62 110 ILE A C 1
ATOM 860 O O . ILE A 1 110 ? -12.247 -7.867 14.143 1.00 95.62 110 ILE A O 1
ATOM 864 N N . GLU A 1 111 ? -14.441 -8.166 14.514 1.00 97.00 111 GLU A N 1
ATOM 865 C CA . GLU A 1 111 ? -14.550 -9.265 13.552 1.00 97.00 111 GLU A CA 1
ATOM 866 C C . GLU A 1 111 ? -14.336 -8.790 12.109 1.00 97.00 111 GLU A C 1
ATOM 868 O O . GLU A 1 111 ? -13.583 -9.418 11.360 1.00 97.00 111 GLU A O 1
ATOM 873 N N . ALA A 1 112 ? -14.882 -7.629 11.738 1.00 95.38 112 ALA A N 1
ATOM 874 C CA . ALA A 1 112 ? -14.623 -7.016 10.436 1.00 95.38 112 ALA A CA 1
ATOM 875 C C . ALA A 1 112 ? -13.120 -6.747 10.217 1.00 95.38 112 ALA A C 1
ATOM 877 O O . ALA A 1 112 ? -12.576 -7.057 9.153 1.00 95.38 112 ALA A O 1
ATOM 878 N N . MET A 1 113 ? -12.413 -6.252 11.239 1.00 95.81 113 MET A N 1
ATOM 879 C CA . MET A 1 113 ? -10.960 -6.053 11.193 1.00 95.81 113 MET A CA 1
ATOM 880 C C . MET A 1 113 ? -10.194 -7.375 11.047 1.00 95.81 113 MET A C 1
ATOM 882 O O . MET A 1 113 ? -9.213 -7.430 10.303 1.00 95.81 113 MET A O 1
ATOM 886 N N . ARG A 1 114 ? -10.634 -8.456 11.708 1.00 97.06 114 ARG A N 1
ATOM 887 C CA . ARG A 1 114 ? -10.027 -9.792 11.546 1.00 97.06 114 ARG A CA 1
ATOM 888 C C . ARG A 1 114 ? -10.216 -10.336 10.133 1.00 97.06 114 ARG A C 1
ATOM 890 O O . ARG A 1 114 ? -9.302 -10.966 9.606 1.00 97.06 114 ARG A O 1
ATOM 897 N N . ILE A 1 115 ? -11.383 -10.129 9.525 1.00 96.56 115 ILE A N 1
ATOM 898 C CA . ILE A 1 115 ? -11.647 -10.534 8.136 1.00 96.56 115 ILE A CA 1
ATOM 899 C C . ILE A 1 115 ? -10.763 -9.725 7.182 1.00 96.56 115 ILE A C 1
ATOM 901 O O . ILE A 1 115 ? -10.027 -10.312 6.393 1.00 96.56 115 ILE A O 1
ATOM 905 N N . SER A 1 116 ? -10.752 -8.396 7.316 1.00 95.56 116 SER A N 1
ATOM 906 C CA . SER A 1 116 ? -9.916 -7.512 6.494 1.00 95.56 116 SER A CA 1
ATOM 907 C C . SER A 1 116 ? -8.425 -7.856 6.601 1.00 95.56 116 SER A C 1
ATOM 909 O O . SER A 1 116 ? -7.741 -7.954 5.585 1.00 95.56 116 SER A O 1
ATOM 911 N N . GLY A 1 117 ? -7.926 -8.130 7.811 1.00 96.00 117 GLY A N 1
ATOM 912 C CA . GLY A 1 117 ? -6.535 -8.535 8.023 1.00 96.00 117 GLY A CA 1
ATOM 913 C C . GLY A 1 117 ? -6.180 -9.889 7.400 1.00 96.00 117 GLY A C 1
ATOM 914 O O . GLY A 1 117 ? -5.053 -10.062 6.938 1.00 96.00 117 GLY A O 1
ATOM 915 N N . ARG A 1 118 ? -7.124 -10.840 7.356 1.00 96.81 118 ARG A N 1
ATOM 916 C CA . ARG A 1 118 ? -6.930 -12.129 6.671 1.00 96.81 118 ARG A CA 1
ATOM 917 C C . ARG A 1 118 ? -6.813 -11.942 5.159 1.00 96.81 118 ARG A C 1
ATOM 919 O O . ARG A 1 118 ? -5.836 -12.406 4.586 1.00 96.81 118 ARG A O 1
ATOM 926 N N . LEU A 1 119 ? -7.727 -11.181 4.557 1.00 95.12 119 LEU A N 1
ATOM 927 C CA . LEU A 1 119 ? -7.689 -10.865 3.123 1.00 95.12 119 LEU A CA 1
ATOM 928 C C . LEU A 1 119 ? -6.400 -10.121 2.744 1.00 95.12 119 LEU A C 1
ATOM 930 O O . LEU A 1 119 ? -5.707 -10.498 1.805 1.00 95.12 119 LEU A O 1
ATOM 934 N N . ALA A 1 120 ? -6.006 -9.119 3.535 1.00 94.81 120 ALA A N 1
ATOM 935 C CA . ALA A 1 120 ? -4.761 -8.386 3.307 1.00 94.81 120 ALA A CA 1
ATOM 936 C C . ALA A 1 120 ? -3.521 -9.294 3.377 1.00 94.81 120 ALA A C 1
ATOM 938 O O . ALA A 1 120 ? -2.533 -9.053 2.682 1.00 94.81 120 ALA A O 1
ATOM 939 N N . ARG A 1 121 ? -3.555 -10.344 4.210 1.00 96.44 121 ARG A N 1
ATOM 940 C CA . ARG A 1 121 ? -2.462 -11.316 4.284 1.00 96.44 121 ARG A CA 1
ATOM 941 C C . ARG A 1 121 ? -2.369 -12.166 3.021 1.00 96.44 121 ARG A C 1
ATOM 943 O O . ARG A 1 121 ? -1.258 -12.385 2.549 1.00 96.44 121 ARG A O 1
ATOM 950 N N . GLU A 1 122 ? -3.503 -12.613 2.494 1.00 95.56 122 GLU A N 1
ATOM 951 C CA . GLU A 1 122 ? -3.569 -13.396 1.255 1.00 95.56 122 GLU A CA 1
ATOM 952 C C . GLU A 1 122 ? -2.989 -12.599 0.079 1.00 95.56 122 GLU A C 1
ATOM 954 O O . GLU A 1 122 ? -2.083 -13.085 -0.599 1.00 95.56 122 GLU A O 1
ATOM 959 N N . VAL A 1 123 ? -3.399 -11.335 -0.072 1.00 95.69 123 VAL A N 1
ATOM 960 C CA . VAL A 1 123 ? -2.866 -10.421 -1.100 1.00 95.69 123 VAL A CA 1
ATOM 961 C C . VAL A 1 123 ? -1.359 -10.192 -0.924 1.00 95.69 123 VAL A C 1
ATOM 963 O O . VAL A 1 123 ? -0.596 -10.240 -1.891 1.00 95.69 123 VAL A O 1
ATOM 966 N N . LEU A 1 124 ? -0.885 -10.006 0.313 1.00 95.00 124 LEU A N 1
ATOM 967 C CA . LEU A 1 124 ? 0.544 -9.821 0.585 1.00 95.00 124 LEU A CA 1
ATOM 968 C C . LEU A 1 124 ? 1.377 -11.068 0.247 1.00 95.00 124 LEU A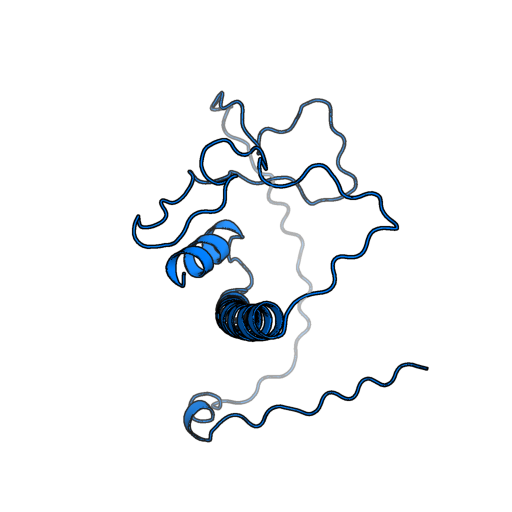 C 1
ATOM 970 O O . LEU A 1 124 ? 2.512 -10.942 -0.214 1.00 95.00 124 LEU A O 1
ATOM 974 N N . ASP A 1 125 ? 0.841 -12.268 0.475 1.00 95.75 125 ASP A N 1
ATOM 975 C CA . ASP A 1 125 ? 1.530 -13.514 0.135 1.00 95.75 125 ASP A CA 1
ATOM 976 C C . ASP A 1 125 ? 1.642 -13.699 -1.392 1.00 95.75 125 ASP A C 1
ATOM 978 O O . ASP A 1 125 ? 2.636 -14.261 -1.858 1.00 95.75 125 ASP A O 1
ATOM 982 N N . ILE A 1 126 ? 0.684 -13.188 -2.176 1.00 93.69 126 ILE A N 1
ATOM 983 C CA . ILE A 1 126 ? 0.763 -13.135 -3.647 1.00 93.69 126 ILE A CA 1
ATOM 984 C C . ILE A 1 126 ? 1.830 -12.123 -4.083 1.00 93.69 126 ILE A C 1
ATOM 986 O O . ILE A 1 126 ? 2.748 -12.491 -4.820 1.00 93.69 126 ILE A O 1
ATOM 990 N N . ALA A 1 127 ? 1.796 -10.901 -3.544 1.00 94.00 127 ALA A N 1
ATOM 991 C CA . ALA A 1 127 ? 2.788 -9.859 -3.833 1.00 94.00 127 ALA A CA 1
ATOM 992 C C . ALA A 1 127 ? 4.227 -10.290 -3.490 1.00 94.00 127 ALA A C 1
ATOM 994 O O . ALA A 1 127 ? 5.190 -9.957 -4.183 1.00 94.00 127 ALA A O 1
ATOM 995 N N . GLY A 1 128 ? 4.394 -11.063 -2.413 1.00 92.75 128 GLY A N 1
ATOM 996 C CA . GLY A 1 128 ? 5.690 -11.605 -2.013 1.00 92.75 128 GLY A CA 1
ATOM 997 C C . GLY A 1 128 ? 6.254 -12.637 -2.993 1.00 92.75 128 GLY A C 1
ATOM 998 O O . GLY A 1 128 ? 7.472 -12.775 -3.081 1.00 92.75 128 GLY A O 1
ATOM 999 N N . ARG A 1 129 ? 5.398 -13.345 -3.742 1.00 92.19 129 ARG A N 1
ATOM 1000 C CA . ARG A 1 129 ? 5.825 -14.312 -4.771 1.00 92.19 129 ARG A CA 1
ATOM 1001 C C . ARG A 1 129 ? 6.247 -13.629 -6.067 1.00 92.19 129 ARG A C 1
ATOM 1003 O O . ARG A 1 129 ? 7.087 -14.171 -6.768 1.00 92.19 129 ARG A O 1
ATOM 1010 N N . THR A 1 130 ? 5.692 -12.459 -6.370 1.00 92.31 130 THR A N 1
ATOM 1011 C CA . THR A 1 130 ? 6.031 -11.684 -7.575 1.00 92.31 130 THR A CA 1
ATOM 1012 C C . THR A 1 130 ? 7.279 -10.817 -7.401 1.00 92.31 130 THR A C 1
ATOM 1014 O O . THR A 1 130 ? 7.800 -10.277 -8.374 1.00 92.31 130 THR A O 1
ATOM 1017 N N . ALA A 1 131 ? 7.772 -10.664 -6.169 1.00 92.31 131 ALA A N 1
ATOM 1018 C CA . ALA A 1 131 ? 8.955 -9.874 -5.848 1.00 92.31 131 ALA A CA 1
ATOM 1019 C C . ALA A 1 131 ? 10.255 -10.615 -6.219 1.00 92.31 131 ALA A C 1
ATOM 1021 O O . ALA A 1 131 ? 10.939 -11.187 -5.368 1.00 92.31 131 ALA A O 1
ATOM 1022 N N . GLU A 1 132 ? 10.612 -10.574 -7.501 1.00 92.94 132 GLU A N 1
ATOM 1023 C CA . GLU A 1 132 ? 11.846 -11.150 -8.045 1.00 92.94 132 GLU A CA 1
ATOM 1024 C C . GLU A 1 132 ? 12.820 -10.065 -8.537 1.00 92.94 132 GLU A C 1
ATOM 1026 O O . GLU A 1 132 ? 12.447 -8.921 -8.809 1.00 92.94 132 GLU A O 1
ATOM 1031 N N . ALA A 1 133 ? 14.108 -10.404 -8.649 1.00 92.00 133 ALA A N 1
ATOM 1032 C CA . ALA A 1 133 ? 15.114 -9.459 -9.127 1.00 92.00 133 ALA A CA 1
ATOM 1033 C C . ALA A 1 133 ? 14.840 -9.066 -10.589 1.00 92.00 133 ALA A C 1
ATOM 1035 O O . ALA A 1 133 ? 14.855 -9.913 -11.477 1.00 92.00 133 ALA A O 1
ATOM 1036 N N . GLY A 1 134 ? 14.634 -7.770 -10.831 1.00 91.00 134 GLY A N 1
ATOM 1037 C CA . GLY A 1 134 ? 14.290 -7.231 -12.150 1.00 91.00 134 GLY A CA 1
ATOM 1038 C C . GLY A 1 134 ? 12.806 -6.907 -12.334 1.00 91.00 134 GLY A C 1
ATOM 1039 O O . GLY A 1 134 ? 12.476 -6.258 -13.323 1.00 91.00 134 GLY A O 1
ATOM 1040 N N . ALA A 1 135 ? 11.934 -7.284 -11.392 1.00 90.62 135 ALA A N 1
ATOM 1041 C CA . ALA A 1 135 ? 10.541 -6.840 -11.384 1.00 90.62 135 ALA A CA 1
ATOM 1042 C C . ALA A 1 135 ? 10.441 -5.343 -11.039 1.00 90.62 135 ALA A C 1
ATOM 1044 O O . ALA A 1 135 ? 11.132 -4.858 -10.133 1.00 90.62 135 ALA A O 1
ATOM 1045 N N . SER A 1 136 ? 9.575 -4.607 -11.744 1.00 92.69 136 SER A N 1
ATOM 1046 C CA . SER A 1 136 ? 9.256 -3.224 -11.388 1.00 92.69 136 SER A CA 1
ATOM 1047 C C . SER A 1 136 ? 8.295 -3.189 -10.202 1.00 92.69 136 SER A C 1
ATOM 1049 O O . SER A 1 136 ? 7.437 -4.056 -10.045 1.00 92.69 136 SER A O 1
ATOM 1051 N N . THR A 1 137 ? 8.372 -2.138 -9.385 1.00 93.06 137 THR A N 1
ATOM 1052 C CA . THR A 1 137 ? 7.361 -1.894 -8.345 1.00 93.06 137 THR A CA 1
ATOM 1053 C C . THR A 1 137 ? 5.972 -1.660 -8.940 1.00 93.06 137 THR A C 1
ATOM 1055 O O . THR A 1 137 ? 4.986 -1.979 -8.290 1.00 93.06 137 THR A O 1
ATOM 1058 N N . ASP A 1 138 ? 5.904 -1.140 -10.170 1.00 92.94 138 ASP A N 1
ATOM 1059 C CA . ASP A 1 138 ? 4.653 -0.944 -10.918 1.00 92.94 138 ASP A CA 1
ATOM 1060 C C . ASP A 1 138 ? 4.019 -2.281 -11.345 1.00 92.94 138 ASP A C 1
ATOM 1062 O O . ASP A 1 138 ? 2.800 -2.425 -11.329 1.00 92.94 138 ASP A O 1
ATOM 1066 N N . ASP A 1 139 ? 4.845 -3.290 -11.650 1.00 91.94 139 ASP A N 1
ATOM 1067 C CA . ASP A 1 139 ? 4.367 -4.633 -12.003 1.00 91.94 139 ASP A CA 1
ATOM 1068 C C . ASP A 1 139 ? 3.775 -5.339 -10.776 1.00 91.94 139 ASP A C 1
ATOM 1070 O O . ASP A 1 139 ? 2.738 -5.992 -10.863 1.00 91.94 139 ASP A O 1
ATOM 1074 N N . ILE A 1 140 ? 4.419 -5.185 -9.615 1.00 93.88 140 ILE A N 1
ATOM 1075 C CA . ILE A 1 140 ? 3.927 -5.747 -8.350 1.00 93.88 140 ILE A CA 1
ATOM 1076 C C . ILE A 1 140 ? 2.608 -5.075 -7.946 1.00 93.88 140 ILE A C 1
ATOM 1078 O O . ILE A 1 140 ? 1.679 -5.764 -7.531 1.00 93.88 140 ILE A O 1
ATOM 1082 N N . ASP A 1 141 ? 2.511 -3.751 -8.094 1.00 93.94 141 ASP A N 1
ATOM 1083 C CA . ASP A 1 141 ? 1.275 -2.998 -7.846 1.00 93.94 141 ASP A CA 1
ATOM 1084 C C . ASP A 1 141 ? 0.128 -3.460 -8.756 1.00 93.94 141 ASP A C 1
ATOM 1086 O O . ASP A 1 141 ? -0.986 -3.663 -8.282 1.00 93.94 141 ASP A O 1
ATOM 1090 N N . ALA A 1 142 ? 0.414 -3.733 -10.035 1.00 93.06 142 ALA A N 1
ATOM 1091 C CA . ALA A 1 142 ? -0.573 -4.254 -10.977 1.00 93.06 142 ALA A CA 1
ATOM 1092 C C . ALA A 1 142 ? -1.187 -5.579 -10.512 1.00 93.06 142 ALA A C 1
ATOM 1094 O O . ALA A 1 142 ? -2.407 -5.723 -10.519 1.00 93.06 142 ALA A O 1
ATOM 1095 N N . VAL A 1 143 ? -0.348 -6.523 -10.074 1.00 93.31 143 VAL A N 1
ATOM 1096 C CA . VAL A 1 143 ? -0.827 -7.811 -9.558 1.00 93.31 143 VAL A CA 1
ATOM 1097 C C . VAL A 1 143 ? -1.651 -7.605 -8.292 1.00 93.31 143 VAL A C 1
ATOM 1099 O O . VAL A 1 143 ? -2.721 -8.182 -8.162 1.00 93.31 143 VAL A O 1
ATOM 1102 N N . VAL A 1 144 ? -1.191 -6.757 -7.370 1.00 94.12 144 VAL A N 1
ATOM 1103 C CA . VAL A 1 144 ? -1.925 -6.477 -6.127 1.00 94.12 144 VAL A CA 1
ATOM 1104 C C . VAL A 1 144 ? -3.294 -5.855 -6.400 1.00 94.12 144 VAL A C 1
ATOM 1106 O O . VAL A 1 144 ? -4.258 -6.225 -5.737 1.00 94.12 144 VAL A O 1
ATOM 1109 N N . HIS A 1 145 ? -3.385 -4.940 -7.365 1.00 93.69 145 HIS A N 1
ATOM 1110 C CA . HIS A 1 145 ? -4.639 -4.282 -7.737 1.00 93.69 145 HIS A CA 1
ATOM 1111 C C . HIS A 1 145 ? -5.652 -5.259 -8.345 1.00 93.69 145 HIS A C 1
ATOM 1113 O O . HIS A 1 145 ? -6.844 -5.152 -8.066 1.00 93.69 145 HIS A O 1
ATOM 1119 N N . ASP A 1 146 ? -5.190 -6.214 -9.152 1.00 90.69 146 ASP A N 1
ATOM 1120 C CA . ASP A 1 146 ? -6.058 -7.178 -9.839 1.00 90.69 146 ASP A CA 1
ATOM 1121 C C . ASP A 1 146 ? -6.606 -8.279 -8.902 1.00 90.69 146 ASP A C 1
ATOM 1123 O O . ASP A 1 146 ? -7.618 -8.904 -9.217 1.00 90.69 146 ASP A O 1
ATOM 1127 N N . GLU A 1 147 ? -5.976 -8.504 -7.742 1.00 86.06 147 GLU A N 1
ATOM 1128 C CA . GLU A 1 147 ? -6.419 -9.474 -6.722 1.00 86.06 147 GLU A CA 1
ATOM 1129 C C . GLU A 1 147 ? -7.511 -8.924 -5.772 1.00 86.06 147 GLU A C 1
ATOM 1131 O O . GLU A 1 147 ? -8.005 -9.661 -4.913 1.00 86.06 147 GLU A O 1
ATOM 1136 N N . THR A 1 148 ? -7.891 -7.644 -5.902 1.00 70.06 148 THR A N 1
ATOM 1137 C CA . THR A 1 148 ? -8.908 -6.953 -5.072 1.00 70.06 148 THR A CA 1
ATOM 1138 C C . THR A 1 148 ? -10.243 -6.738 -5.772 1.00 70.06 148 THR A C 1
ATOM 1140 O O . THR A 1 148 ? -11.280 -6.944 -5.098 1.00 70.06 148 THR A O 1
#

Foldseek 3Di:
DDDPPPPDDDDDPPVVPPDDDDDDDDDDDDDPDDDPDDPPDDDDPDDDDPDFAPPPPPDDDPDPDDDHDDDDDDDDDPVDDDAPCRPPVDHDDDDPDDPPDDDDDDPVRVVVVVVVVVLVVVLVVVLVVQPDPPDDPNNSVVSSRVSD

Organism: NCBI:txid101924